Protein AF-A0A925EPR1-F1 (afdb_monomer)

Radius of gyration: 16.1 Å; Cα contacts (8 Å, |Δi|>4): 53; chains: 1; bounding box: 38×20×44 Å

Nearest PDB structures (foldseek):
  6he3-assembly1_A  TM=5.103E-01  e=3.312E+00  Pseudomonas aeruginosa
  6x94-assembly1_A  TM=5.450E-01  e=6.754E+00  Methanosarcina mazei Go1
  6he1-assembly1_A  TM=4.706E-01  e=5.652E+00  Pseudomonas aeruginosa
  6hdz-assembly1_A  TM=4.595E-01  e=6.364E+00  Pseudomonas aeruginosa

Foldseek 3Di:
DDDPQLLPDDLVVLVVLLPDDDDPVLVVLLVVLVVCVVVVNDDPVSVVSNVVSVVVHVVSVVSNVSSVVSCCVVVVDPDDDD

Secondary structure (DSSP, 8-state):
--PPPGGGS-HHHHHHHHH----HHHHHHHHHHHHHHHTT---HHHHHHHHHHHHHHHHHHHHHHHHHHHHHHTTSSPPPP-

Solvent-accessible surface area (backbone atoms only — not comparable to full-atom values): 4820 Å² total; per-residue (Å²): 132,85,76,76,59,68,87,77,49,54,70,67,58,25,50,54,39,42,64,64,69,77,52,69,68,58,48,52,52,44,52,52,48,54,54,37,49,75,72,67,69,60,49,74,69,55,46,54,51,43,53,54,47,50,51,54,51,54,53,50,50,55,50,20,54,54,18,43,54,48,29,34,77,72,67,77,38,79,74,80,86,128

Structure (mmCIF, N/CA/C/O backbone):
data_AF-A0A925EPR1-F1
#
_entry.id   AF-A0A925EPR1-F1
#
loop_
_atom_site.group_PDB
_atom_site.id
_atom_site.type_symbol
_atom_site.label_atom_id
_atom_site.label_alt_id
_atom_site.label_comp_id
_atom_site.label_asym_id
_atom_site.label_entity_id
_atom_site.label_seq_id
_atom_site.pdbx_PDB_ins_code
_atom_site.Cartn_x
_atom_site.Cartn_y
_atom_site.Cartn_z
_atom_site.occupancy
_atom_site.B_iso_or_equiv
_atom_site.auth_seq_id
_atom_site.auth_comp_id
_atom_site.auth_asym_id
_atom_site.auth_atom_id
_atom_site.pdbx_PDB_model_num
ATOM 1 N N . MET A 1 1 ? 10.957 -10.944 12.280 1.00 35.91 1 MET A N 1
ATOM 2 C CA . MET A 1 1 ? 10.275 -9.783 12.892 1.00 35.91 1 MET A CA 1
ATOM 3 C C . MET A 1 1 ? 8.801 -10.114 13.020 1.00 35.91 1 MET A C 1
ATOM 5 O O . MET A 1 1 ? 8.125 -10.215 12.003 1.00 35.91 1 MET A O 1
ATOM 9 N N . SER A 1 2 ? 8.325 -10.359 14.238 1.00 47.22 2 SER A N 1
ATOM 10 C CA . SER A 1 2 ? 6.916 -10.650 14.505 1.00 47.22 2 SER A CA 1
ATOM 11 C C . SER A 1 2 ? 6.108 -9.382 14.246 1.00 47.22 2 SER A C 1
ATOM 13 O O . SER A 1 2 ? 6.246 -8.400 14.971 1.00 47.22 2 SER A O 1
ATOM 15 N N . ALA A 1 3 ? 5.339 -9.353 13.158 1.00 61.25 3 ALA A N 1
ATOM 16 C CA . ALA A 1 3 ? 4.399 -8.267 12.928 1.00 61.25 3 ALA A CA 1
ATOM 17 C C . ALA A 1 3 ? 3.398 -8.261 14.091 1.00 61.25 3 ALA A C 1
ATOM 19 O O . ALA A 1 3 ? 2.764 -9.285 14.338 1.00 61.25 3 ALA A O 1
ATOM 20 N N . LEU A 1 4 ? 3.289 -7.142 14.813 1.00 71.94 4 LEU A N 1
ATOM 21 C CA . LEU A 1 4 ? 2.253 -6.963 15.829 1.00 71.94 4 LEU A CA 1
ATOM 22 C C . LEU A 1 4 ? 0.884 -7.273 15.210 1.00 71.94 4 LEU A C 1
ATOM 24 O O . LEU A 1 4 ? 0.611 -6.876 14.073 1.00 71.94 4 LEU A O 1
ATOM 28 N N . SER A 1 5 ? 0.055 -8.009 15.948 1.00 89.56 5 SER A N 1
ATOM 29 C CA . SER A 1 5 ? -1.321 -8.294 15.543 1.00 89.56 5 SER A CA 1
ATOM 30 C C . SER A 1 5 ? -2.103 -6.980 15.480 1.00 89.56 5 SER A C 1
ATOM 32 O O . SER A 1 5 ? -1.975 -6.127 16.361 1.00 89.56 5 SER A O 1
ATOM 34 N N . ILE A 1 6 ? -2.901 -6.806 14.426 1.00 91.00 6 ILE A N 1
ATOM 35 C CA . ILE A 1 6 ? -3.675 -5.580 14.186 1.00 91.00 6 ILE A CA 1
ATOM 36 C C . ILE A 1 6 ? -4.710 -5.369 15.299 1.00 91.00 6 ILE A C 1
ATOM 38 O O . ILE A 1 6 ? -4.985 -4.246 15.706 1.00 91.00 6 ILE A O 1
ATOM 42 N N . GLU A 1 7 ? -5.220 -6.466 15.851 1.00 92.38 7 GLU A N 1
ATOM 43 C CA . GLU A 1 7 ? -6.173 -6.512 16.954 1.00 92.38 7 GLU A CA 1
ATOM 44 C C . GLU A 1 7 ? -5.611 -5.922 18.255 1.00 92.38 7 GLU A C 1
ATOM 46 O O . GLU A 1 7 ? -6.389 -5.484 19.098 1.00 92.38 7 GLU A O 1
ATOM 51 N N . SER A 1 8 ? -4.283 -5.877 18.410 1.00 93.38 8 SER A N 1
ATOM 52 C CA . SER A 1 8 ? -3.609 -5.303 19.584 1.00 93.38 8 SER A CA 1
ATOM 53 C C . SER A 1 8 ? -3.303 -3.804 19.465 1.00 93.38 8 SER A C 1
ATOM 55 O O . SER A 1 8 ? -2.865 -3.188 20.434 1.00 93.38 8 SER A O 1
ATOM 57 N N . LEU A 1 9 ? -3.518 -3.209 18.287 1.00 95.12 9 LEU A N 1
ATOM 58 C CA . LEU A 1 9 ? -3.220 -1.799 18.031 1.00 95.12 9 LEU A CA 1
ATOM 59 C C . LEU A 1 9 ? -4.294 -0.875 18.614 1.00 95.12 9 LEU A C 1
ATOM 61 O O . LEU A 1 9 ? -5.454 -1.275 18.761 1.00 95.12 9 LEU A O 1
ATOM 65 N N . SER A 1 10 ? -3.927 0.378 18.895 1.00 96.69 10 SER A N 1
ATOM 66 C CA . SER A 1 10 ? -4.892 1.411 19.291 1.00 96.69 10 SER A CA 1
ATOM 67 C C . SER A 1 10 ? -5.853 1.745 18.149 1.00 96.69 10 SER A C 1
ATOM 69 O O . SER A 1 10 ? -5.558 1.488 16.982 1.00 96.69 10 SER A O 1
ATOM 71 N N . ASP A 1 11 ? -6.999 2.344 18.466 1.00 97.62 11 ASP A N 1
ATOM 72 C CA . ASP A 1 11 ? -7.992 2.718 17.451 1.00 97.62 11 ASP A CA 1
ATOM 73 C C . ASP A 1 11 ? -7.411 3.663 16.395 1.00 97.62 11 ASP A C 1
ATOM 75 O O . ASP A 1 11 ? -7.617 3.445 15.203 1.00 97.62 11 ASP A O 1
ATOM 79 N N . GLN A 1 12 ? -6.599 4.641 16.812 1.00 96.88 12 GLN A N 1
ATOM 80 C CA . GLN A 1 12 ? -5.916 5.539 15.880 1.00 96.88 12 GLN A CA 1
ATOM 81 C C . GLN A 1 12 ? -4.961 4.776 14.955 1.00 96.88 12 GLN A C 1
ATOM 83 O O . GLN A 1 12 ? -4.996 4.969 13.748 1.00 96.88 12 GLN A O 1
ATOM 88 N N . GLN A 1 13 ? -4.160 3.851 15.490 1.00 96.44 13 GLN A N 1
ATOM 89 C CA . GLN A 1 13 ? -3.246 3.044 14.676 1.00 96.44 13 GLN A CA 1
ATOM 90 C C . GLN A 1 13 ? -3.994 2.136 13.691 1.00 96.44 13 GLN A C 1
ATOM 92 O O . GLN A 1 13 ? -3.540 1.937 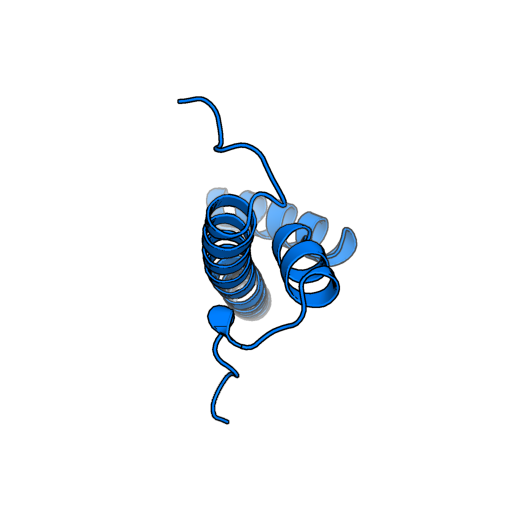12.566 1.00 96.44 13 GLN A O 1
ATOM 97 N N . VAL A 1 14 ? -5.138 1.574 14.097 1.00 96.94 14 VAL A N 1
ATOM 98 C CA . VAL A 1 14 ? -6.003 0.792 13.203 1.00 96.94 14 VAL A CA 1
ATOM 99 C C . VAL A 1 14 ? -6.552 1.675 12.084 1.00 96.94 14 VAL A C 1
ATOM 101 O O . VAL A 1 14 ? -6.526 1.258 10.928 1.00 96.94 14 VAL A O 1
ATOM 104 N N . LEU A 1 15 ? -7.012 2.888 12.397 1.00 96.56 15 LEU A N 1
ATOM 105 C CA . LEU A 1 15 ? -7.505 3.840 11.400 1.00 96.56 15 LEU A CA 1
ATOM 106 C C . LEU A 1 15 ? -6.401 4.267 10.425 1.00 96.56 15 LEU A C 1
ATOM 108 O O . LEU A 1 15 ? -6.607 4.181 9.216 1.00 96.56 15 LEU A O 1
ATOM 112 N N . ASP A 1 16 ? -5.212 4.602 10.926 1.00 95.50 16 ASP A N 1
ATOM 113 C CA . ASP A 1 16 ? -4.062 4.971 10.096 1.00 95.50 16 ASP A CA 1
ATOM 114 C C . ASP A 1 16 ? -3.685 3.830 9.134 1.00 95.50 16 ASP A C 1
ATOM 116 O O . ASP A 1 16 ? -3.450 4.051 7.946 1.00 95.50 16 ASP A O 1
ATOM 120 N N . LEU A 1 17 ? -3.681 2.578 9.614 1.00 94.69 17 LEU A N 1
ATOM 121 C CA . LEU A 1 17 ? -3.436 1.403 8.770 1.00 94.69 17 LEU A CA 1
ATOM 122 C C . LEU A 1 17 ? -4.562 1.149 7.761 1.00 94.69 17 LEU A C 1
ATOM 124 O O . LEU A 1 17 ? -4.289 0.710 6.641 1.00 94.69 17 LEU A O 1
ATOM 128 N N . ALA A 1 18 ? -5.814 1.407 8.141 1.00 94.88 18 ALA A N 1
ATOM 129 C CA . ALA A 1 18 ? -6.966 1.305 7.251 1.00 94.88 18 ALA A CA 1
ATOM 130 C C . ALA A 1 18 ? -6.936 2.370 6.141 1.00 94.88 18 ALA A C 1
ATOM 132 O O . ALA A 1 18 ? -7.529 2.155 5.083 1.00 94.88 18 ALA A O 1
ATOM 133 N N . ASP A 1 19 ? -6.207 3.469 6.342 1.00 94.12 19 ASP A N 1
ATOM 134 C CA . ASP A 1 19 ? -6.026 4.543 5.361 1.00 94.12 19 ASP A CA 1
ATOM 135 C C . ASP A 1 19 ? -4.724 4.484 4.581 1.00 94.12 19 ASP A C 1
ATOM 137 O O . ASP A 1 19 ? -4.557 5.270 3.648 1.00 94.12 19 ASP A O 1
ATOM 141 N N . ILE A 1 20 ? -3.842 3.520 4.865 1.00 92.38 20 ILE A N 1
ATOM 142 C CA . ILE A 1 20 ? -2.614 3.358 4.089 1.00 92.38 20 ILE A CA 1
ATOM 143 C C . ILE A 1 20 ? -2.929 3.320 2.592 1.00 92.38 20 ILE A C 1
ATOM 145 O O . ILE A 1 20 ? -3.815 2.602 2.100 1.00 92.38 20 ILE A O 1
ATOM 149 N N . GLN A 1 21 ? -2.139 4.100 1.869 1.00 90.81 21 GLN A N 1
ATOM 150 C CA . GLN A 1 21 ? -2.033 4.087 0.425 1.00 90.81 21 GLN A CA 1
ATOM 151 C C . GLN A 1 21 ? -0.556 3.974 0.055 1.00 90.81 21 GLN A C 1
ATOM 153 O O . GLN A 1 21 ? 0.327 4.390 0.807 1.00 90.81 21 GLN A O 1
ATOM 158 N N . MET A 1 22 ? -0.292 3.373 -1.102 1.00 92.38 22 MET A N 1
ATOM 159 C CA . MET A 1 22 ? 1.016 3.482 -1.738 1.00 92.38 22 MET A CA 1
ATOM 160 C C . MET A 1 22 ? 1.311 4.966 -2.002 1.00 92.38 22 MET A C 1
ATOM 162 O O . MET A 1 22 ? 0.382 5.726 -2.284 1.00 92.38 22 MET A O 1
ATOM 166 N N . SER A 1 23 ? 2.573 5.395 -1.889 1.00 94.31 23 SER A N 1
ATOM 167 C CA . SER A 1 23 ? 2.891 6.803 -2.143 1.00 94.31 23 SER A CA 1
ATOM 168 C C . SER A 1 23 ? 2.569 7.177 -3.598 1.00 94.31 23 SER A C 1
ATOM 170 O O . SER A 1 23 ? 2.646 6.307 -4.472 1.00 94.31 23 SER A O 1
ATOM 172 N N . PRO A 1 24 ? 2.243 8.449 -3.893 1.00 94.62 24 PRO A N 1
ATOM 173 C CA . PRO A 1 24 ? 1.936 8.876 -5.258 1.00 94.62 24 PRO A CA 1
ATOM 174 C C . PRO A 1 24 ? 3.033 8.507 -6.265 1.00 94.62 24 PRO A C 1
ATOM 176 O O . PRO A 1 24 ? 2.733 7.977 -7.331 1.00 94.62 24 PRO A O 1
ATOM 179 N N . ASP A 1 25 ? 4.302 8.684 -5.889 1.00 96.69 25 ASP A N 1
ATOM 180 C CA . ASP A 1 25 ? 5.448 8.354 -6.744 1.00 96.69 25 ASP A CA 1
ATOM 181 C C . ASP A 1 25 ? 5.559 6.847 -7.013 1.00 96.69 25 ASP A C 1
ATOM 183 O O . ASP A 1 25 ? 5.794 6.425 -8.145 1.00 96.69 25 ASP A O 1
ATOM 187 N N . GLN A 1 26 ? 5.350 6.016 -5.985 1.00 95.94 26 GLN A N 1
ATOM 188 C CA . GLN A 1 26 ? 5.350 4.558 -6.132 1.00 95.94 26 GLN A CA 1
ATOM 189 C C . GLN A 1 26 ? 4.172 4.083 -6.985 1.00 95.94 26 GLN A C 1
ATOM 191 O O . GLN A 1 26 ? 4.342 3.191 -7.812 1.00 95.94 26 GLN A O 1
ATOM 196 N N . GLN A 1 27 ? 2.997 4.691 -6.813 1.00 95.94 27 GLN A N 1
ATOM 197 C CA . GLN A 1 27 ? 1.801 4.366 -7.582 1.00 95.94 27 GLN A CA 1
ATOM 198 C C . GLN A 1 27 ? 1.975 4.740 -9.058 1.00 95.94 27 GLN A C 1
ATOM 200 O O . GLN A 1 27 ? 1.620 3.952 -9.935 1.00 95.94 27 GLN A O 1
ATOM 205 N N . LEU A 1 28 ? 2.555 5.911 -9.338 1.00 97.38 28 LEU A N 1
ATOM 206 C CA . LEU A 1 28 ? 2.867 6.352 -10.696 1.00 97.38 28 LEU A CA 1
ATOM 207 C C . LEU A 1 28 ? 3.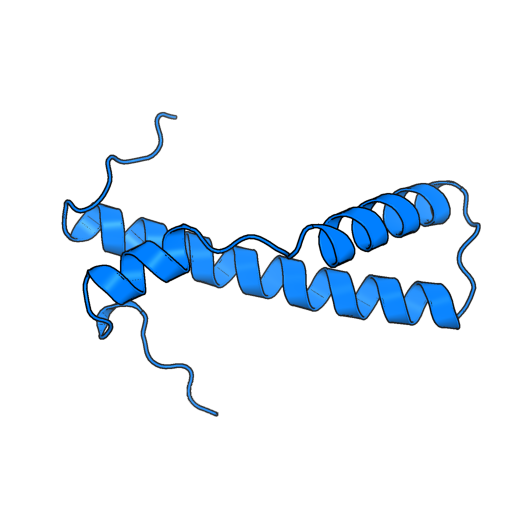887 5.419 -11.359 1.00 97.38 28 LEU A C 1
ATOM 209 O O . LEU A 1 28 ? 3.667 4.963 -12.481 1.00 97.38 28 LEU A O 1
ATOM 213 N N . ALA A 1 29 ? 4.972 5.093 -10.650 1.00 97.44 29 ALA A N 1
ATOM 214 C CA . ALA A 1 29 ? 5.985 4.163 -11.137 1.00 97.44 29 ALA A CA 1
ATOM 215 C C . ALA A 1 29 ? 5.395 2.770 -11.408 1.00 97.44 29 ALA A C 1
ATOM 217 O O . ALA A 1 29 ? 5.678 2.174 -12.445 1.00 97.44 29 ALA A O 1
ATOM 218 N N . LEU A 1 30 ? 4.539 2.274 -10.508 1.00 97.56 30 LEU A N 1
ATOM 219 C CA . LEU A 1 30 ? 3.868 0.988 -10.667 1.00 97.56 30 LEU A CA 1
ATOM 220 C C . LEU A 1 30 ? 2.946 0.987 -11.892 1.00 97.56 30 LEU A C 1
ATOM 222 O O . LEU A 1 30 ? 3.007 0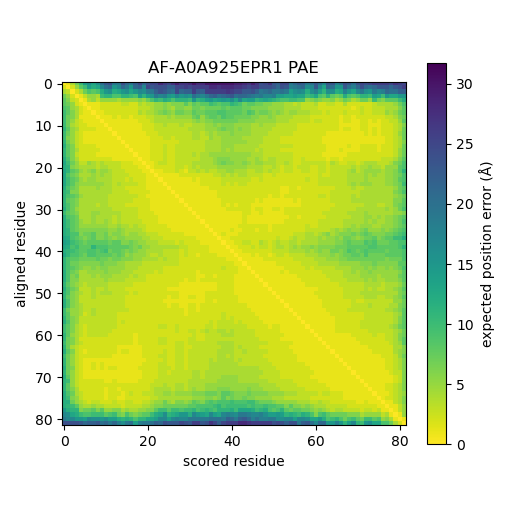.050 -12.681 1.00 97.56 30 LEU A O 1
ATOM 226 N N . SER A 1 31 ? 2.133 2.033 -12.079 1.00 97.25 31 SER A N 1
ATOM 227 C CA . SER A 1 31 ? 1.253 2.150 -13.250 1.00 97.25 31 SER A CA 1
ATOM 228 C C . SER A 1 31 ? 2.053 2.100 -14.546 1.00 97.25 31 SER A C 1
ATOM 230 O O . SER A 1 31 ? 1.752 1.294 -15.420 1.00 97.25 31 SER A O 1
ATOM 232 N N . LYS A 1 32 ? 3.121 2.901 -14.633 1.00 97.88 32 LYS A N 1
ATOM 233 C CA . LYS A 1 32 ? 3.981 2.943 -15.814 1.00 97.88 32 LYS A CA 1
ATOM 234 C C . LYS A 1 32 ? 4.606 1.580 -16.121 1.00 97.88 32 LYS A C 1
ATOM 236 O O . LYS A 1 32 ? 4.571 1.145 -17.263 1.00 97.88 32 LYS A O 1
ATOM 241 N N . LEU A 1 33 ? 5.154 0.899 -15.115 1.00 98.06 33 LEU A N 1
ATOM 242 C CA . LEU A 1 33 ? 5.791 -0.408 -15.307 1.00 98.06 33 LEU A CA 1
ATOM 243 C C . LEU A 1 33 ? 4.790 -1.504 -15.689 1.00 98.06 33 LEU A C 1
ATOM 245 O O . LEU A 1 33 ? 5.138 -2.410 -16.441 1.00 98.06 33 LEU A O 1
ATOM 249 N N . LEU A 1 34 ? 3.552 -1.432 -15.192 1.00 97.38 34 LEU A N 1
ATOM 250 C CA . LEU A 1 34 ? 2.487 -2.340 -15.618 1.00 97.38 34 LEU A CA 1
ATOM 251 C C . LEU A 1 34 ? 2.110 -2.111 -17.083 1.00 97.38 34 LEU A C 1
ATOM 253 O O . LEU A 1 34 ? 1.910 -3.086 -17.804 1.00 97.38 34 LEU A O 1
ATOM 257 N N . ASP A 1 35 ? 2.033 -0.854 -17.520 1.00 97.94 35 ASP A N 1
ATOM 258 C CA . ASP A 1 35 ? 1.751 -0.515 -18.915 1.00 97.94 35 ASP A CA 1
ATOM 259 C C . ASP A 1 35 ? 2.908 -0.954 -19.828 1.00 97.94 35 ASP A C 1
ATOM 261 O O . ASP A 1 35 ? 2.683 -1.711 -20.770 1.00 97.94 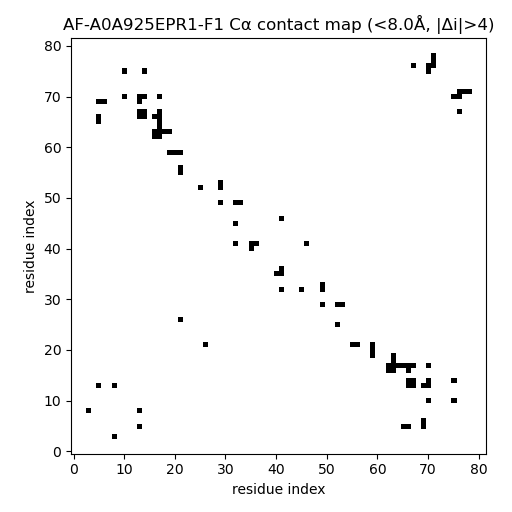35 ASP A O 1
ATOM 265 N N . ASP A 1 36 ? 4.155 -0.616 -19.481 1.00 97.25 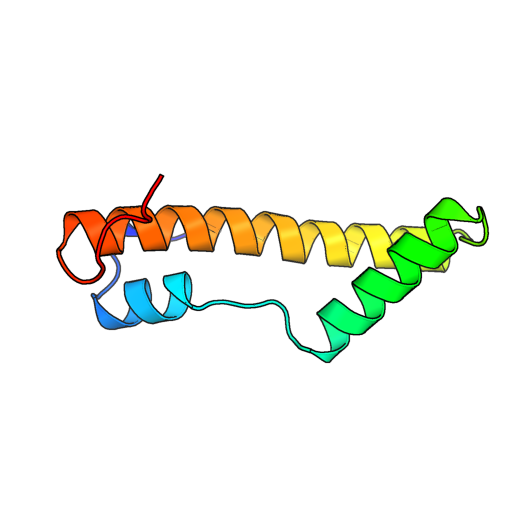36 ASP A N 1
ATOM 266 C CA . ASP A 1 36 ? 5.359 -1.045 -20.211 1.00 97.25 36 ASP A CA 1
ATOM 267 C C . ASP A 1 36 ? 5.474 -2.592 -20.254 1.00 97.25 36 ASP A C 1
ATOM 269 O O . ASP A 1 36 ? 5.915 -3.172 -21.249 1.00 97.25 36 ASP A O 1
ATOM 273 N N . GLY A 1 37 ? 5.025 -3.286 -19.201 1.00 95.69 37 GLY A N 1
ATOM 274 C CA . GLY A 1 37 ? 4.970 -4.748 -19.128 1.00 95.69 37 GLY A CA 1
ATOM 275 C C . GLY A 1 37 ? 3.967 -5.397 -20.077 1.00 95.69 37 GLY A C 1
ATOM 276 O O . GLY A 1 37 ? 4.265 -6.456 -20.630 1.00 95.69 37 GLY A O 1
ATOM 277 N N . ARG A 1 38 ? 2.806 -4.772 -20.314 1.00 95.69 38 ARG A N 1
ATOM 278 C CA . ARG A 1 38 ? 1.829 -5.271 -21.303 1.00 95.69 38 ARG A CA 1
ATOM 279 C C . ARG A 1 38 ? 2.368 -5.185 -22.727 1.00 95.69 38 ARG A C 1
ATOM 281 O O . ARG A 1 38 ? 2.076 -6.061 -23.533 1.00 95.69 38 ARG A O 1
ATOM 288 N N . GLU A 1 39 ? 3.192 -4.178 -22.991 1.00 96.75 39 GLU A N 1
ATOM 289 C CA . GLU A 1 39 ? 3.832 -3.952 -24.288 1.00 96.75 39 GLU A CA 1
ATOM 290 C C . GLU A 1 39 ? 5.139 -4.752 -24.468 1.00 96.75 39 GLU A C 1
ATOM 292 O O . GLU A 1 39 ? 5.784 -4.668 -25.512 1.00 96.75 39 GLU A O 1
ATOM 297 N N . GLY A 1 40 ? 5.561 -5.535 -23.465 1.00 95.94 40 GLY A N 1
ATOM 298 C CA . GLY A 1 40 ? 6.797 -6.323 -23.526 1.00 95.94 40 GLY A CA 1
ATOM 299 C C . GLY A 1 40 ? 8.079 -5.480 -23.496 1.00 95.94 40 GLY A C 1
ATOM 300 O O . GLY A 1 40 ? 9.121 -5.933 -23.964 1.00 95.94 40 GLY A O 1
ATOM 301 N N . LEU A 1 41 ? 8.018 -4.262 -22.950 1.00 96.94 41 LEU A N 1
ATOM 302 C CA . LEU A 1 41 ? 9.119 -3.287 -22.945 1.00 96.94 41 LEU A CA 1
ATOM 303 C C . LEU A 1 41 ? 10.015 -3.373 -21.698 1.00 96.94 41 LEU A C 1
ATOM 305 O O . LEU A 1 41 ? 10.926 -2.560 -21.530 1.00 96.94 41 LEU A O 1
ATOM 309 N N . LEU A 1 42 ? 9.768 -4.340 -20.812 1.00 97.25 42 LEU A N 1
ATOM 310 C CA . LEU A 1 42 ? 10.543 -4.501 -19.585 1.00 97.25 42 LEU A CA 1
ATOM 311 C C . LEU A 1 42 ? 11.882 -5.195 -19.857 1.00 97.25 42 LEU A C 1
ATOM 313 O O . LEU A 1 42 ? 11.945 -6.286 -20.419 1.00 97.25 42 LEU A O 1
ATOM 317 N N . ASN A 1 43 ? 12.958 -4.577 -19.378 1.00 96.75 43 ASN A N 1
ATOM 318 C CA . ASN A 1 43 ? 14.257 -5.216 -19.191 1.00 96.75 43 ASN A CA 1
ATOM 319 C C . ASN A 1 43 ? 14.407 -5.747 -17.754 1.00 96.75 43 ASN A C 1
ATOM 321 O O . ASN A 1 43 ? 13.570 -5.479 -16.890 1.00 96.75 43 ASN A O 1
ATOM 325 N N . GLU A 1 44 ? 15.504 -6.454 -17.479 1.00 97.00 44 GLU A N 1
ATOM 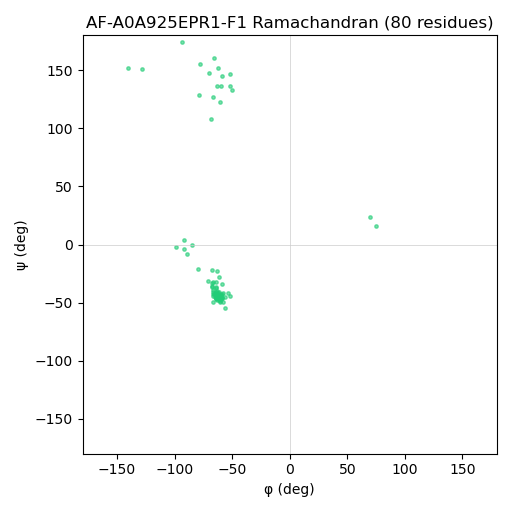326 C CA . GLU A 1 44 ? 15.785 -7.062 -16.168 1.00 97.00 44 GLU A CA 1
ATOM 327 C C . GLU A 1 44 ? 15.676 -6.072 -14.997 1.00 97.00 44 GLU A C 1
ATOM 329 O O . GLU A 1 44 ? 15.043 -6.375 -13.984 1.00 97.00 44 GLU A O 1
ATOM 334 N N . THR A 1 45 ? 16.222 -4.863 -15.147 1.00 97.25 45 THR A N 1
ATOM 335 C CA . THR A 1 45 ? 16.177 -3.820 -14.113 1.00 97.25 45 THR A CA 1
ATOM 336 C C . THR A 1 45 ? 14.745 -3.367 -13.837 1.00 97.25 45 THR A C 1
ATOM 338 O O . THR A 1 45 ? 14.330 -3.270 -12.682 1.00 97.25 45 THR A O 1
ATOM 341 N N . THR A 1 46 ? 13.965 -3.111 -14.889 1.00 96.56 46 THR A N 1
ATOM 342 C CA . THR A 1 46 ? 12.569 -2.672 -14.753 1.00 96.56 46 THR A CA 1
ATOM 343 C C . THR A 1 46 ? 11.650 -3.786 -14.251 1.00 96.56 46 THR A C 1
ATOM 345 O O . THR A 1 46 ? 10.725 -3.508 -13.492 1.00 96.56 46 THR A O 1
ATOM 348 N N . THR A 1 47 ? 11.940 -5.048 -14.585 1.00 97.31 47 THR A N 1
ATOM 349 C CA . THR A 1 47 ? 11.242 -6.217 -14.031 1.00 97.31 47 THR A CA 1
ATOM 350 C C . THR A 1 47 ? 11.479 -6.322 -12.528 1.00 97.31 47 THR A C 1
ATOM 352 O O . THR A 1 47 ? 10.524 -6.436 -11.762 1.00 97.31 47 THR A O 1
ATOM 355 N N . LEU A 1 48 ? 12.730 -6.179 -12.080 1.00 97.62 48 LEU A N 1
ATOM 356 C CA . LEU A 1 48 ? 13.053 -6.191 -10.653 1.00 97.62 48 LEU A CA 1
ATOM 357 C C . LEU A 1 48 ? 12.359 -5.045 -9.899 1.00 97.62 48 LEU A C 1
ATOM 359 O O . LEU A 1 48 ? 11.849 -5.240 -8.794 1.00 97.62 48 LEU A O 1
ATOM 363 N N . GLN A 1 49 ? 12.315 -3.851 -10.494 1.00 97.44 49 GLN A N 1
ATOM 364 C CA . GLN A 1 49 ? 11.618 -2.706 -9.911 1.00 97.44 49 GLN A CA 1
ATOM 365 C C . GLN A 1 49 ? 10.104 -2.950 -9.807 1.00 97.44 49 GLN A C 1
ATOM 367 O O . GLN A 1 49 ? 9.500 -2.640 -8.775 1.00 97.44 49 GLN A O 1
ATOM 372 N N . LEU A 1 50 ? 9.489 -3.526 -10.845 1.00 97.69 50 LEU A N 1
ATOM 373 C CA . LEU A 1 50 ? 8.074 -3.891 -10.837 1.00 97.69 50 LEU A CA 1
ATOM 374 C C . LEU A 1 50 ? 7.776 -4.900 -9.722 1.00 97.69 50 LEU A C 1
ATOM 376 O O . LEU A 1 50 ? 6.834 -4.701 -8.954 1.00 97.69 50 LEU A O 1
ATOM 380 N N . ASP A 1 51 ? 8.608 -5.931 -9.570 1.00 97.69 51 ASP A N 1
ATOM 381 C CA . ASP A 1 51 ? 8.449 -6.937 -8.518 1.00 97.69 51 ASP A CA 1
ATOM 382 C C . ASP A 1 51 ? 8.507 -6.322 -7.114 1.00 97.69 51 ASP A C 1
ATOM 384 O O . ASP A 1 51 ? 7.672 -6.633 -6.257 1.00 97.69 51 ASP A O 1
ATOM 388 N N . GLN A 1 52 ? 9.443 -5.402 -6.872 1.00 97.12 52 GLN A N 1
ATOM 389 C CA . GLN A 1 52 ? 9.552 -4.690 -5.596 1.00 97.12 52 GLN A CA 1
ATOM 390 C C . GLN A 1 52 ? 8.303 -3.852 -5.297 1.00 97.12 52 GLN A C 1
ATOM 392 O O . GLN A 1 52 ? 7.755 -3.920 -4.191 1.00 97.12 52 GLN A O 1
ATOM 397 N N . LEU A 1 53 ? 7.808 -3.097 -6.282 1.00 97.50 53 LEU A N 1
ATOM 398 C CA . LEU A 1 53 ? 6.590 -2.297 -6.127 1.00 97.50 53 LEU A CA 1
ATOM 399 C C . LEU A 1 53 ? 5.363 -3.182 -5.894 1.00 97.50 53 LEU A C 1
ATOM 401 O O . LEU A 1 53 ? 4.554 -2.895 -5.009 1.00 97.50 53 LEU A O 1
ATOM 405 N N . MET A 1 54 ? 5.257 -4.306 -6.604 1.00 96.38 54 MET A N 1
ATOM 406 C CA . MET A 1 54 ? 4.176 -5.272 -6.415 1.00 96.38 54 MET A CA 1
ATOM 407 C C . MET A 1 54 ? 4.199 -5.910 -5.022 1.00 96.38 54 MET A C 1
ATOM 409 O O . MET A 1 54 ? 3.135 -6.132 -4.436 1.00 96.38 54 MET A O 1
ATOM 413 N N . GLN A 1 55 ? 5.376 -6.172 -4.447 1.00 95.94 55 GLN A N 1
ATOM 414 C CA . GLN A 1 55 ? 5.489 -6.657 -3.067 1.00 95.94 55 GLN A CA 1
ATOM 415 C C . GLN A 1 55 ? 4.994 -5.621 -2.051 1.00 95.94 55 GLN A C 1
ATOM 417 O O . GLN A 1 55 ? 4.231 -5.970 -1.143 1.00 95.94 55 GLN A O 1
ATOM 422 N N . ILE A 1 56 ? 5.381 -4.351 -2.213 1.00 93.69 56 ILE A N 1
ATOM 423 C CA . ILE A 1 56 ? 4.917 -3.248 -1.357 1.00 93.69 56 ILE A CA 1
ATOM 424 C C . ILE A 1 56 ? 3.397 -3.113 -1.459 1.00 93.69 56 ILE A C 1
ATOM 426 O O . ILE A 1 56 ? 2.711 -3.110 -0.434 1.00 93.69 56 ILE A O 1
ATOM 430 N N . TYR A 1 57 ? 2.873 -3.076 -2.686 1.00 94.38 57 TYR A N 1
ATOM 431 C CA . TYR A 1 57 ? 1.446 -2.953 -2.965 1.00 94.38 57 TYR A CA 1
ATOM 432 C C . TYR A 1 57 ? 0.640 -4.069 -2.290 1.00 94.38 57 TYR A C 1
ATOM 434 O O . TYR A 1 57 ? -0.245 -3.801 -1.478 1.00 94.38 57 TYR A O 1
ATOM 442 N N . ARG A 1 58 ? 1.002 -5.336 -2.541 1.00 94.06 58 ARG A N 1
ATOM 443 C CA . ARG A 1 58 ? 0.306 -6.505 -1.977 1.00 94.06 58 ARG A CA 1
ATOM 444 C C . ARG A 1 58 ? 0.347 -6.516 -0.451 1.00 94.06 58 ARG A C 1
ATOM 446 O O . ARG A 1 58 ? -0.678 -6.740 0.190 1.00 94.06 58 ARG A O 1
ATOM 453 N N . ARG A 1 59 ? 1.510 -6.245 0.151 1.00 92.69 59 ARG A N 1
ATOM 454 C CA . ARG A 1 59 ? 1.646 -6.190 1.614 1.00 92.69 59 ARG A CA 1
ATOM 455 C C . ARG A 1 59 ? 0.801 -5.066 2.219 1.00 92.69 59 ARG A C 1
ATOM 457 O O . ARG A 1 59 ? 0.209 -5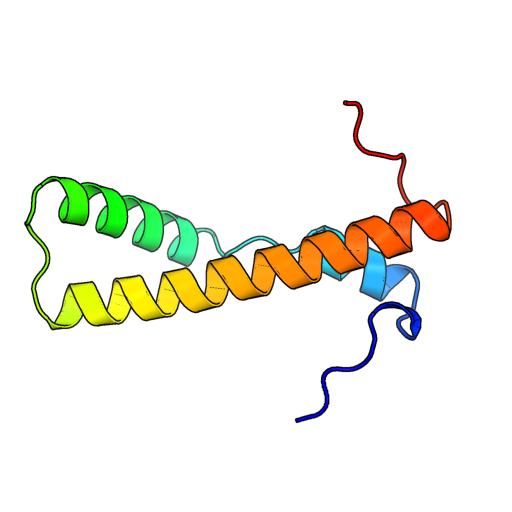.273 3.281 1.00 92.69 59 ARG A O 1
ATOM 464 N N . GLY A 1 60 ? 0.754 -3.906 1.564 1.00 92.50 60 GLY A N 1
ATOM 465 C CA . GLY A 1 60 ? -0.088 -2.777 1.955 1.00 92.50 60 GLY A CA 1
ATOM 466 C C . GLY A 1 60 ? -1.570 -3.145 1.935 1.00 92.50 60 GLY A C 1
ATOM 467 O O . GLY A 1 60 ? -2.253 -2.951 2.937 1.00 92.50 60 GLY A O 1
ATOM 468 N N . LEU A 1 61 ? -2.040 -3.772 0.851 1.00 93.38 61 LEU A N 1
ATOM 469 C CA . LEU A 1 61 ? -3.428 -4.225 0.719 1.00 93.38 61 LEU A CA 1
ATOM 470 C C . LEU A 1 61 ? -3.838 -5.217 1.810 1.00 93.38 61 LEU A C 1
ATOM 472 O O . LEU A 1 61 ? -4.897 -5.056 2.412 1.00 93.38 61 LEU A O 1
ATOM 476 N N . VAL A 1 62 ? -2.999 -6.216 2.104 1.00 93.88 62 VAL A N 1
ATOM 477 C CA . VAL A 1 62 ? -3.299 -7.208 3.151 1.00 93.88 62 VAL A CA 1
ATOM 478 C C . VAL A 1 62 ? -3.442 -6.533 4.515 1.00 93.88 62 VAL A C 1
ATOM 480 O O . VAL A 1 62 ? -4.424 -6.768 5.218 1.00 93.88 62 VAL A O 1
ATOM 483 N N . ARG A 1 63 ? -2.499 -5.653 4.881 1.00 93.19 63 ARG A N 1
ATOM 484 C CA . ARG A 1 63 ? -2.570 -4.913 6.151 1.00 93.19 63 ARG A CA 1
ATOM 485 C C . ARG A 1 63 ? -3.787 -3.999 6.217 1.00 93.19 63 ARG A C 1
ATOM 487 O O . ARG A 1 63 ? -4.459 -3.972 7.242 1.00 93.19 63 ARG A O 1
ATOM 494 N N . LYS A 1 64 ? -4.085 -3.293 5.126 1.00 94.94 64 LYS A N 1
ATOM 495 C CA . LYS A 1 64 ? -5.251 -2.416 5.020 1.00 94.94 64 LYS A CA 1
ATOM 496 C C . LYS A 1 64 ? -6.550 -3.193 5.215 1.00 94.94 64 LYS A C 1
ATOM 498 O O . LYS A 1 64 ? -7.392 -2.776 6.000 1.00 94.94 64 LYS A O 1
ATOM 503 N N . ALA A 1 65 ? -6.697 -4.348 4.566 1.00 94.56 65 ALA A N 1
ATOM 504 C CA . ALA A 1 65 ? -7.877 -5.198 4.710 1.00 94.56 65 ALA A CA 1
ATOM 505 C C . ALA A 1 65 ? -8.050 -5.714 6.150 1.00 94.56 65 ALA A C 1
ATOM 507 O O . ALA A 1 65 ? -9.155 -5.693 6.691 1.00 94.56 65 ALA A O 1
ATOM 508 N N . GLN A 1 66 ? -6.957 -6.129 6.798 1.00 95.25 66 GLN A N 1
ATOM 509 C CA . GLN A 1 66 ? -6.977 -6.535 8.207 1.00 95.25 66 GLN A CA 1
ATOM 510 C C . GLN A 1 66 ? -7.382 -5.373 9.127 1.00 95.25 66 GLN A C 1
ATOM 512 O O . GLN A 1 66 ? -8.239 -5.547 9.991 1.00 95.25 66 GLN A O 1
ATOM 517 N N . ALA A 1 67 ? -6.822 -4.181 8.910 1.00 96.06 67 ALA A N 1
ATOM 518 C CA . ALA A 1 67 ? -7.164 -2.979 9.664 1.00 96.06 67 ALA A CA 1
ATOM 519 C C . ALA A 1 67 ? -8.622 -2.553 9.458 1.00 96.06 67 ALA A C 1
ATOM 521 O O . ALA A 1 67 ? -9.303 -2.262 10.434 1.00 96.06 67 ALA A O 1
ATOM 522 N N . LEU A 1 68 ? -9.141 -2.608 8.228 1.00 96.31 68 LEU A N 1
ATOM 523 C CA . LEU A 1 68 ? -10.553 -2.347 7.937 1.00 96.31 68 LEU A CA 1
ATOM 524 C C . LEU A 1 68 ? -11.472 -3.322 8.679 1.00 96.31 68 LEU A C 1
ATOM 526 O O . LEU A 1 68 ? -12.447 -2.893 9.290 1.00 96.31 68 LEU A O 1
ATOM 530 N N . LYS A 1 69 ? -11.139 -4.619 8.695 1.00 95.62 69 LYS A N 1
ATOM 531 C CA . LYS A 1 69 ? -11.905 -5.620 9.450 1.00 95.62 69 LYS A CA 1
ATOM 532 C C . LYS A 1 69 ? -11.950 -5.285 10.943 1.00 95.62 69 LYS A C 1
ATOM 534 O O . LYS A 1 69 ? -13.021 -5.339 11.546 1.00 95.62 69 LYS A O 1
ATOM 539 N N . VAL A 1 70 ? -10.810 -4.922 11.533 1.00 96.94 70 VAL A N 1
ATOM 540 C CA . VAL A 1 70 ? -10.741 -4.532 12.949 1.00 96.94 70 VAL A CA 1
ATOM 541 C C . VAL A 1 70 ? -11.507 -3.230 13.194 1.00 96.94 70 VAL A C 1
ATOM 543 O O . VAL A 1 70 ? -12.306 -3.176 14.127 1.00 96.94 70 VAL A O 1
ATOM 546 N N . ALA A 1 71 ? -11.348 -2.224 12.333 1.00 97.06 71 ALA A N 1
ATOM 547 C CA . ALA A 1 71 ? -12.067 -0.957 12.417 1.00 97.06 71 ALA A CA 1
ATOM 548 C C . ALA A 1 71 ? -13.587 -1.165 12.419 1.00 97.06 71 ALA A C 1
ATOM 550 O O . ALA A 1 71 ? -14.271 -0.613 13.275 1.00 97.06 71 ALA A O 1
ATOM 551 N N . VAL A 1 72 ? -14.107 -2.015 11.530 1.00 97.06 72 VAL A N 1
ATOM 552 C CA . VAL A 1 72 ? -15.531 -2.383 11.509 1.00 97.06 72 VAL A CA 1
ATOM 553 C C . VAL A 1 72 ? -15.925 -3.129 12.784 1.00 97.06 72 VAL A C 1
ATOM 555 O O . VAL A 1 72 ? -16.917 -2.776 13.413 1.00 97.06 72 VAL A O 1
ATOM 558 N N . SER A 1 73 ? -15.129 -4.112 13.224 1.00 96.31 73 SER A N 1
ATOM 559 C CA . SER A 1 73 ? -15.431 -4.885 14.442 1.00 96.31 73 SER A CA 1
ATOM 560 C C . SER A 1 73 ? -15.485 -4.036 15.718 1.00 96.31 73 SER A C 1
ATOM 562 O O . SER A 1 73 ? -16.206 -4.376 16.651 1.00 96.31 73 SER A O 1
ATOM 564 N N . ARG A 1 74 ? -14.737 -2.925 15.748 1.00 96.88 74 ARG A N 1
ATOM 565 C CA . ARG A 1 74 ? -14.701 -1.958 16.853 1.00 96.88 74 ARG A CA 1
ATOM 566 C C . ARG A 1 74 ? -15.703 -0.809 16.685 1.00 96.88 74 ARG A C 1
ATOM 568 O O . ARG A 1 74 ? -15.794 0.036 17.565 1.00 96.88 74 ARG A O 1
ATOM 575 N N . GLY A 1 75 ? -16.433 -0.750 15.569 1.00 96.75 75 GLY A N 1
ATOM 576 C CA . GLY A 1 75 ? -17.368 0.339 15.264 1.00 96.75 75 GLY A CA 1
ATOM 577 C C . GLY A 1 75 ? -16.710 1.657 14.831 1.00 96.75 75 GLY A C 1
ATOM 578 O O . GLY A 1 75 ? -17.370 2.690 14.831 1.00 96.75 75 GLY A O 1
ATOM 579 N N . LEU A 1 76 ? -15.430 1.642 14.444 1.00 96.44 76 LEU A N 1
ATOM 580 C CA . LEU A 1 76 ? -14.683 2.818 13.971 1.00 96.44 76 LEU A CA 1
ATOM 581 C C . LEU A 1 76 ? -14.976 3.162 12.499 1.00 96.44 76 LEU A C 1
ATOM 583 O O . LEU A 1 76 ? -14.716 4.280 12.059 1.00 96.44 76 LEU A O 1
ATOM 587 N N . ARG A 1 77 ? -15.469 2.191 11.717 1.00 94.62 77 ARG A N 1
ATOM 58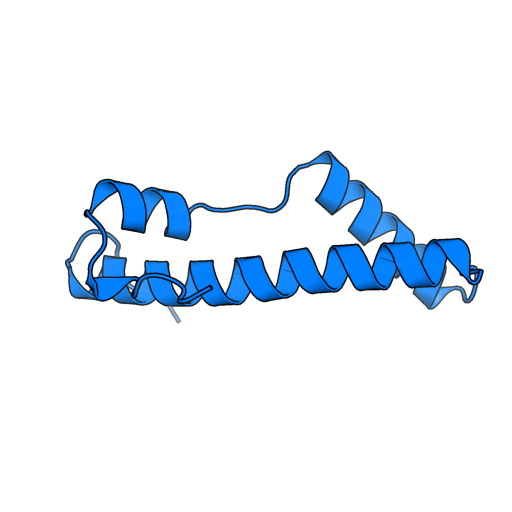8 C CA . ARG A 1 77 ? -15.906 2.357 10.320 1.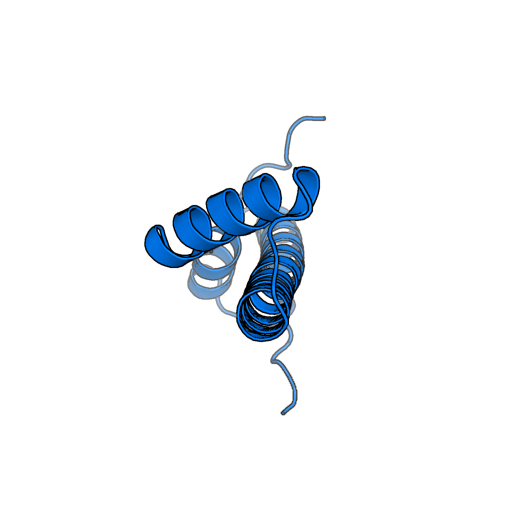00 94.62 77 ARG A CA 1
ATOM 589 C C . ARG A 1 77 ? -17.163 1.553 10.049 1.00 94.62 77 ARG A C 1
ATOM 591 O O . ARG A 1 77 ? -17.362 0.491 10.635 1.00 94.62 77 ARG A O 1
ATOM 598 N N . HIS A 1 78 ? -17.959 2.027 9.099 1.00 91.56 78 HIS A N 1
ATOM 599 C CA . HIS A 1 78 ? -19.036 1.224 8.538 1.00 91.56 78 HIS A CA 1
ATOM 600 C C . HIS A 1 78 ? -18.466 0.083 7.679 1.00 91.56 78 HIS A C 1
ATOM 602 O O . HIS A 1 78 ? -17.402 0.252 7.069 1.00 91.56 78 HIS A O 1
ATOM 608 N N . PRO A 1 79 ? -19.140 -1.082 7.635 1.00 88.31 79 PRO A N 1
ATOM 609 C CA . PRO A 1 79 ? -18.849 -2.107 6.642 1.00 88.31 79 PRO A CA 1
ATOM 610 C C . PRO A 1 79 ? -18.874 -1.503 5.237 1.00 88.31 79 PRO A C 1
ATOM 612 O O . PRO A 1 79 ? -19.643 -0.584 4.972 1.00 88.31 79 PRO A O 1
ATOM 615 N N . LEU A 1 80 ? -18.029 -2.015 4.345 1.00 78.38 80 LEU A N 1
ATOM 616 C CA . LEU A 1 80 ? -18.119 -1.647 2.937 1.00 78.38 80 LEU A CA 1
ATOM 617 C C . LEU A 1 80 ? -19.441 -2.196 2.390 1.00 78.38 80 LEU A C 1
ATOM 619 O O . LEU A 1 80 ? -19.715 -3.389 2.548 1.00 78.38 80 LEU A O 1
ATOM 623 N N . ASP A 1 81 ? -20.244 -1.326 1.780 1.00 75.56 81 ASP A N 1
ATOM 624 C CA . ASP A 1 81 ? -21.460 -1.736 1.083 1.00 75.56 81 ASP A CA 1
ATOM 625 C C . ASP A 1 81 ? -21.088 -2.717 -0.045 1.00 75.56 81 ASP A C 1
ATOM 627 O O . ASP A 1 81 ? -20.069 -2.544 -0.722 1.00 75.56 81 ASP A O 1
ATOM 631 N N . SER A 1 82 ? -21.870 -3.794 -0.173 1.00 56.06 82 SER A N 1
ATOM 632 C CA . SER A 1 82 ? -21.674 -4.874 -1.157 1.00 56.06 82 SER A CA 1
ATOM 633 C C . SER A 1 82 ? -22.384 -4.589 -2.471 1.00 56.06 82 SER A C 1
ATOM 635 O O . SER A 1 82 ? -23.500 -4.027 -2.413 1.00 56.06 82 SER A O 1
#

pLDDT: mean 92.59, std 10.76, range [35.91, 98.06]

Sequence (82 aa):
MSALSIESLSDQQVLDLADIQMSPDQQLALSKLLDDGREGLLNETTTLQLDQLMQIYRRGLVRKAQALKVAVSRGLRHPLDS

Mean predicted aligned error: 4.46 Å